Protein AF-A0A7V9MGY4-F1 (afdb_monomer)

Foldseek 3Di:
DDDDPDPPDPVVVVVVVVVVVPPPPVPPDPPDDDDPDPWDKDWADDPPDPFIWILGSLRWTHRVFKIKFKFWEPVRHGSRFNDWAADVNDDDWIKDWDDYQQKIKIWIWHWDDDPNDIDIDIDIDIGRNDPDDTDIDMDIDMDGDPDPPD

Nearest PDB structures (foldseek):
  5bsz-assembly1_A  TM=5.522E-01  e=5.680E-01  Strep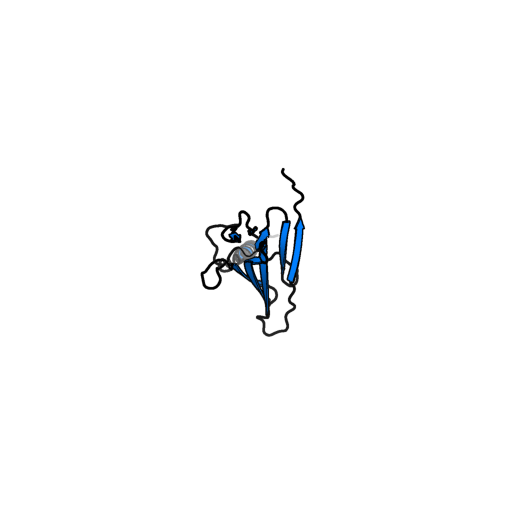toalloteichus sp. ATCC 53650
  4ydz-assembly1_A  TM=5.089E-01  e=2.449E+00  Caenorhabditis elegans
  6h04-assembly1_C  TM=1.900E-01  e=1.589E+00  Homo sapiens
  8b6w-assembly1_A  TM=2.620E-01  e=9.477E+00  Pseudomonas monteilii
  5fmw-assembly1_A  TM=1.826E-01  e=8.057E+00  Homo sapiens

Structure (mmCIF, N/CA/C/O backbone):
data_AF-A0A7V9MGY4-F1
#
_entry.id   AF-A0A7V9MGY4-F1
#
loop_
_atom_site.group_PDB
_atom_site.id
_atom_site.type_symbol
_atom_site.label_atom_id
_atom_site.label_alt_id
_atom_site.label_comp_id
_atom_site.label_asym_id
_atom_site.label_entity_id
_atom_site.label_seq_id
_atom_site.pdbx_PDB_ins_code
_atom_site.Cartn_x
_atom_site.Cartn_y
_atom_site.Cartn_z
_atom_site.occupancy
_atom_site.B_iso_or_equiv
_atom_site.auth_seq_id
_atom_site.auth_comp_id
_atom_site.auth_asym_id
_atom_site.auth_atom_id
_atom_site.pdbx_PDB_model_num
ATOM 1 N N . MET A 1 1 ? -54.157 53.823 34.910 1.00 43.47 1 MET A N 1
ATOM 2 C CA . MET A 1 1 ? -54.310 52.854 33.796 1.00 43.47 1 MET A CA 1
ATOM 3 C C . MET A 1 1 ? -53.218 53.149 32.768 1.00 43.47 1 MET A C 1
ATOM 5 O O . MET A 1 1 ? -53.488 53.552 31.650 1.00 43.47 1 MET A O 1
ATOM 9 N N . ASP A 1 2 ? -51.971 53.281 33.199 1.00 39.59 2 ASP A N 1
ATOM 10 C CA . ASP A 1 2 ? -51.020 52.222 33.587 1.00 39.59 2 ASP A CA 1
ATOM 11 C C . ASP A 1 2 ? -50.267 51.679 32.376 1.00 39.59 2 ASP A C 1
ATOM 13 O O . ASP A 1 2 ? -50.648 50.735 31.689 1.00 39.59 2 ASP A O 1
ATOM 17 N N . HIS A 1 3 ? -49.161 52.383 32.158 1.00 42.31 3 HIS A N 1
ATOM 18 C CA . HIS A 1 3 ? -47.965 52.015 31.435 1.00 42.31 3 HIS A CA 1
ATOM 19 C C . HIS A 1 3 ? -47.559 50.553 31.645 1.00 42.31 3 HIS A C 1
ATOM 21 O O . HIS A 1 3 ? -47.085 50.203 32.718 1.00 42.31 3 HIS A O 1
ATOM 27 N N . VAL A 1 4 ? -47.576 49.738 30.588 1.00 46.25 4 VAL A N 1
ATOM 28 C CA . VAL A 1 4 ? -46.695 48.560 30.510 1.00 46.25 4 VAL A CA 1
ATOM 29 C C . VAL A 1 4 ? -46.172 48.412 29.080 1.00 46.25 4 VAL A C 1
ATOM 31 O O . VAL A 1 4 ? -46.589 47.558 28.300 1.00 46.25 4 VAL A O 1
ATOM 34 N N . ARG A 1 5 ? -45.203 49.269 28.735 1.00 42.69 5 ARG A N 1
ATOM 35 C CA . ARG A 1 5 ? -44.200 48.960 27.709 1.00 42.69 5 ARG A CA 1
ATOM 36 C C . ARG A 1 5 ? -43.465 47.707 28.185 1.00 42.69 5 ARG A C 1
ATOM 38 O O . ARG A 1 5 ? -42.693 47.774 29.138 1.00 42.69 5 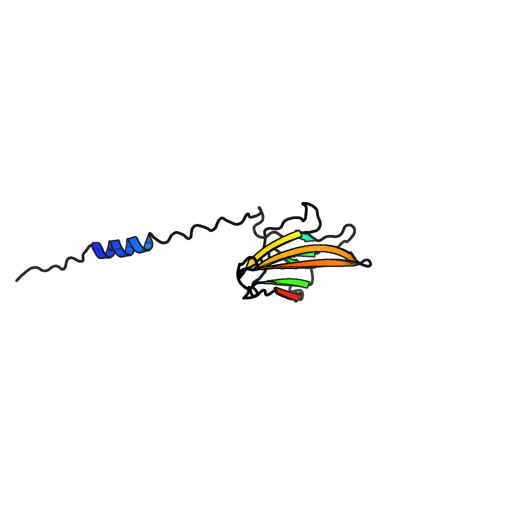ARG A O 1
ATOM 45 N N . ARG A 1 6 ? -43.733 46.558 27.559 1.00 47.12 6 ARG A N 1
ATOM 46 C CA . ARG A 1 6 ? -43.012 45.312 27.839 1.00 47.12 6 ARG A CA 1
ATOM 47 C C . ARG A 1 6 ? -41.540 45.506 27.492 1.00 47.12 6 ARG A C 1
ATOM 49 O O . ARG A 1 6 ? -41.161 45.559 26.325 1.00 47.12 6 ARG A O 1
ATOM 56 N N . ALA A 1 7 ? -40.730 45.618 28.538 1.00 45.19 7 ALA A N 1
ATOM 57 C CA . ALA A 1 7 ? -39.292 45.468 28.491 1.00 45.19 7 ALA A CA 1
ATOM 58 C C . ALA A 1 7 ? -38.974 44.061 27.966 1.00 45.19 7 ALA A C 1
ATOM 60 O O . ALA A 1 7 ? -39.000 43.082 28.710 1.00 45.19 7 ALA A O 1
ATOM 61 N N . PHE A 1 8 ? -38.701 43.951 26.667 1.00 41.84 8 PHE A N 1
ATOM 62 C CA . PHE A 1 8 ? -38.013 42.784 26.134 1.00 41.84 8 PHE A CA 1
ATOM 63 C C . PHE A 1 8 ? -36.605 42.792 26.725 1.00 41.84 8 PHE A C 1
ATOM 65 O O . PHE A 1 8 ? -35.745 43.598 26.369 1.00 41.84 8 PHE A O 1
ATOM 72 N N . SER A 1 9 ? -36.436 41.945 27.735 1.00 45.75 9 SER A N 1
ATOM 73 C CA . SER A 1 9 ? -35.231 41.819 28.534 1.00 45.75 9 SER A CA 1
ATOM 74 C C . SER A 1 9 ? -34.037 41.495 27.635 1.00 45.75 9 SER A C 1
ATOM 76 O O . SER A 1 9 ? -33.999 40.454 26.976 1.00 45.75 9 SER A O 1
ATOM 78 N N . ARG A 1 10 ? -33.035 42.384 27.637 1.00 49.06 10 ARG A N 1
ATOM 79 C CA . ARG A 1 10 ? -31.730 42.224 26.964 1.00 49.06 10 ARG A CA 1
ATOM 80 C C . ARG A 1 10 ? -31.008 40.915 27.335 1.00 49.06 10 ARG A C 1
ATOM 82 O O . ARG A 1 10 ? -30.077 40.516 26.644 1.00 49.06 10 ARG A O 1
ATOM 89 N N . ALA A 1 11 ? -31.459 40.227 28.385 1.00 47.84 11 ALA A N 1
ATOM 90 C CA . ALA A 1 11 ? -30.926 38.949 28.842 1.00 47.84 11 ALA A CA 1
ATOM 91 C C . ALA A 1 11 ? -31.124 37.793 27.840 1.00 47.84 11 ALA A C 1
ATOM 93 O O . ALA A 1 11 ? -30.267 36.917 27.756 1.00 47.84 11 ALA A O 1
ATOM 94 N N . ALA A 1 12 ? -32.198 37.794 27.039 1.00 46.28 12 ALA A N 1
ATOM 95 C CA . ALA A 1 12 ? -32.460 36.691 26.106 1.00 46.28 12 ALA A CA 1
ATOM 96 C C . ALA A 1 12 ? -31.502 36.681 24.898 1.00 46.28 12 ALA A C 1
ATOM 98 O O . ALA A 1 12 ? -31.178 35.619 24.371 1.00 46.28 12 ALA A O 1
ATOM 99 N N . LEU A 1 13 ? -30.994 37.850 24.487 1.00 43.94 13 LEU A N 1
ATOM 100 C CA . LEU A 1 13 ? -30.083 37.962 23.343 1.00 43.94 13 LEU A CA 1
ATOM 101 C C . LEU A 1 13 ? -28.634 37.592 23.710 1.00 43.94 13 LEU A C 1
ATOM 103 O O . LEU A 1 13 ? -27.907 37.041 22.886 1.00 43.94 13 LEU A O 1
ATOM 107 N N . ALA A 1 14 ? -28.233 37.821 24.964 1.00 46.09 14 ALA A N 1
ATOM 108 C CA . ALA A 1 14 ? -26.912 37.434 25.463 1.00 46.09 14 ALA A CA 1
ATOM 109 C C . ALA A 1 14 ? -26.757 35.905 25.594 1.00 46.09 14 ALA A C 1
ATOM 111 O O . ALA A 1 14 ? -25.676 35.374 25.346 1.00 46.09 14 ALA A O 1
ATOM 112 N N . ALA A 1 15 ? -27.838 35.186 25.917 1.00 44.84 15 ALA A N 1
ATOM 113 C CA . ALA A 1 15 ? -27.810 33.730 26.067 1.00 44.84 15 ALA A CA 1
ATOM 114 C C . ALA A 1 15 ? -27.644 32.983 24.728 1.00 44.84 15 ALA A C 1
ATOM 116 O O . ALA A 1 15 ? -26.960 31.963 24.677 1.00 44.84 15 ALA A O 1
ATOM 117 N N . VAL A 1 16 ? -28.200 33.508 23.627 1.00 47.50 16 VAL A N 1
ATOM 118 C CA . VAL A 1 16 ? -28.008 32.926 22.283 1.00 47.50 16 VAL A CA 1
ATOM 119 C C . VAL A 1 16 ? -26.608 33.239 21.737 1.00 47.50 16 VAL A C 1
ATOM 121 O O . VAL A 1 16 ? -25.981 32.375 21.126 1.00 47.50 16 VAL A O 1
ATOM 124 N N . GLY A 1 17 ? -26.069 34.431 22.022 1.00 40.25 17 GLY A N 1
ATOM 125 C CA . GLY A 1 17 ? -24.692 34.790 21.658 1.00 40.25 17 GLY A CA 1
ATOM 126 C C . GLY A 1 17 ? -23.630 33.965 22.397 1.00 40.25 17 GLY A C 1
ATOM 127 O O . GLY A 1 17 ? -22.634 33.565 21.798 1.00 40.25 17 GLY A O 1
ATOM 128 N N . ALA A 1 18 ? -23.864 33.642 23.672 1.00 46.78 18 ALA A N 1
ATOM 129 C CA . ALA A 1 18 ? -22.942 32.831 24.469 1.00 46.78 18 ALA A CA 1
ATOM 130 C C . ALA A 1 18 ? -22.927 31.344 24.062 1.00 46.78 18 ALA A C 1
ATOM 132 O O . ALA A 1 18 ? -21.892 30.693 24.185 1.00 46.78 18 ALA A O 1
ATOM 133 N N . LEU A 1 19 ? -24.031 30.808 23.523 1.00 41.75 19 LEU A N 1
ATOM 134 C CA . LEU A 1 1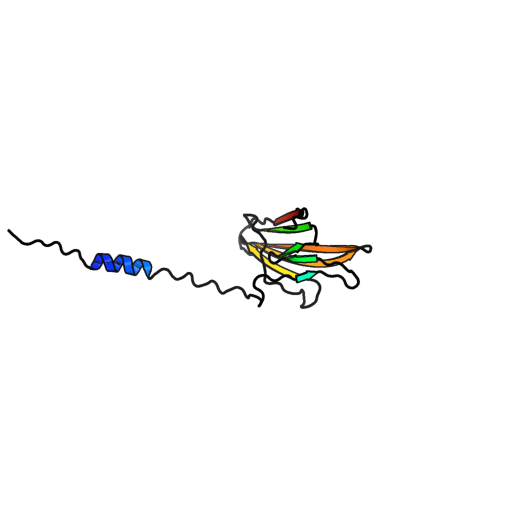9 ? -24.078 29.420 23.042 1.00 41.75 19 LEU A CA 1
ATOM 135 C C . LEU A 1 19 ? -23.323 29.217 21.713 1.00 41.75 19 LEU A C 1
ATOM 137 O O . LEU A 1 19 ? -22.842 28.119 21.445 1.00 41.75 19 LEU A O 1
ATOM 141 N N . LEU A 1 20 ? -23.172 30.271 20.902 1.00 45.72 20 LEU A N 1
ATOM 142 C CA . LEU A 1 20 ? -22.379 30.244 19.664 1.00 45.72 20 LEU A CA 1
ATOM 143 C C . LEU A 1 20 ? -20.873 30.448 19.907 1.00 45.72 20 LEU A C 1
ATOM 145 O O . LEU A 1 20 ? -20.065 30.059 19.067 1.00 45.72 20 LEU A O 1
ATOM 149 N N . ALA A 1 21 ? -20.482 31.005 21.057 1.00 47.81 21 ALA A N 1
ATOM 150 C CA . ALA A 1 21 ? -19.082 31.254 21.415 1.00 47.81 21 ALA A CA 1
ATOM 151 C C . ALA A 1 21 ? -18.368 30.041 22.050 1.00 47.81 21 ALA A C 1
ATOM 153 O O . ALA A 1 21 ? -17.165 30.089 22.291 1.00 47.81 21 ALA A O 1
ATOM 154 N N . LEU A 1 22 ? -19.098 28.953 22.316 1.00 46.66 22 LEU A N 1
ATOM 155 C CA . LEU A 1 22 ? -18.597 27.733 22.961 1.00 46.66 22 LEU A CA 1
ATOM 156 C C . LEU A 1 22 ? -18.639 26.515 22.039 1.00 46.66 22 LEU A C 1
ATOM 158 O O . LEU A 1 22 ? -18.636 25.384 22.518 1.00 46.66 22 LEU A O 1
ATOM 162 N N . SER A 1 23 ? -18.621 26.706 20.719 1.00 42.19 23 SER A N 1
ATOM 163 C CA . SER A 1 23 ? -18.015 25.656 19.905 1.00 42.19 23 SER A CA 1
ATOM 164 C C . SER A 1 23 ? -16.527 25.698 20.238 1.00 42.19 23 SER A C 1
ATOM 166 O O . SER A 1 23 ? -15.877 26.663 19.829 1.00 42.19 23 SER A O 1
ATOM 168 N N . PRO A 1 24 ? -15.940 24.716 20.957 1.00 47.94 24 PRO A N 1
ATOM 169 C CA . PRO A 1 24 ? -14.527 24.494 20.753 1.00 47.94 2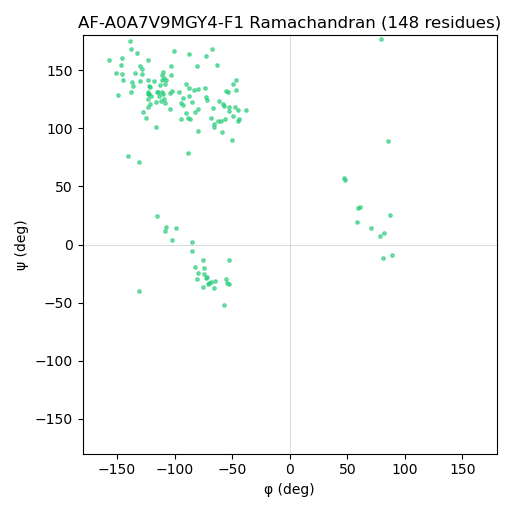4 PRO A CA 1
ATOM 170 C C . PRO A 1 24 ? -14.443 24.248 19.252 1.00 47.94 24 PRO A C 1
ATOM 172 O O . PRO A 1 24 ? -14.975 23.249 18.764 1.00 47.94 24 PRO A O 1
ATOM 175 N N . ALA A 1 25 ? -13.899 25.213 18.504 1.00 47.06 25 ALA A N 1
ATOM 176 C CA . ALA A 1 25 ? -13.376 24.954 17.178 1.00 47.06 25 ALA A CA 1
ATOM 177 C C . ALA A 1 25 ? -12.586 23.674 17.373 1.00 47.06 25 ALA A C 1
ATOM 179 O O . ALA A 1 25 ? -11.633 23.705 18.153 1.00 47.06 25 ALA A O 1
ATOM 180 N N . ALA A 1 26 ? -13.139 22.561 16.871 1.00 46.94 26 ALA A N 1
ATOM 181 C CA . ALA A 1 26 ? -12.730 21.216 17.230 1.00 46.94 26 ALA A CA 1
ATOM 182 C C . ALA A 1 26 ? -11.218 21.245 17.233 1.00 46.94 26 ALA A C 1
ATOM 184 O O . ALA A 1 26 ? -10.661 21.501 16.165 1.00 46.94 26 ALA A O 1
ATOM 185 N N . ALA A 1 27 ? -10.609 21.189 18.429 1.00 44.53 27 ALA A N 1
ATOM 186 C CA . ALA A 1 27 ? -9.186 21.440 18.587 1.00 44.53 27 ALA A CA 1
ATOM 187 C C . ALA A 1 27 ? -8.538 20.575 17.528 1.00 44.53 27 ALA A C 1
ATOM 189 O O . ALA A 1 27 ? -8.754 19.359 17.566 1.00 44.53 27 ALA A O 1
ATOM 190 N N . ALA A 1 28 ? -7.966 21.222 16.501 1.00 47.84 28 ALA A N 1
ATOM 191 C CA . ALA A 1 28 ? -7.611 20.532 15.278 1.00 47.84 28 ALA A CA 1
ATOM 192 C C . ALA A 1 28 ? -6.765 19.361 15.741 1.00 47.84 28 ALA A C 1
ATOM 194 O O . ALA A 1 28 ? -5.750 19.579 16.411 1.00 47.84 28 ALA A O 1
ATOM 195 N N . ALA A 1 29 ? -7.273 18.138 15.536 1.00 55.66 29 ALA A N 1
ATOM 196 C CA . ALA A 1 29 ? -6.546 16.946 15.935 1.00 55.66 29 ALA A CA 1
ATOM 197 C C . ALA A 1 29 ? -5.118 17.152 15.426 1.00 55.66 29 ALA A C 1
ATOM 199 O O . ALA A 1 29 ? -5.001 17.642 14.295 1.00 55.66 29 ALA A O 1
ATOM 200 N N . PRO A 1 30 ? -4.076 16.908 16.247 1.00 50.03 30 PRO A N 1
ATOM 201 C CA . PRO A 1 30 ? -2.705 17.207 15.855 1.00 50.03 30 PRO A CA 1
ATOM 202 C C . PRO A 1 30 ? -2.522 16.712 14.431 1.00 50.03 30 PRO A C 1
ATOM 204 O O . PRO A 1 30 ? -2.765 15.529 14.176 1.00 50.03 30 PRO A O 1
ATOM 207 N N . SER A 1 31 ? -2.265 17.645 13.505 1.00 61.91 31 SER A N 1
ATOM 208 C CA . SER A 1 31 ? -2.203 17.319 12.086 1.00 61.91 31 SER A CA 1
ATOM 209 C C . SER A 1 31 ? -1.224 16.167 11.974 1.00 61.91 31 SER A C 1
ATOM 211 O O . SER A 1 31 ? -0.078 16.318 12.411 1.00 61.91 31 SER A O 1
ATOM 213 N N . GLU A 1 32 ? -1.686 15.008 11.496 1.00 61.81 32 GLU A N 1
ATOM 214 C CA . GLU A 1 32 ? -0.776 13.892 11.268 1.00 61.81 32 GLU A CA 1
ATOM 215 C C . GLU A 1 32 ? 0.418 14.430 10.468 1.00 61.81 32 GLU A C 1
ATOM 217 O O . GLU A 1 32 ? 0.205 15.276 9.589 1.00 61.81 32 GLU A O 1
ATOM 222 N N . PRO A 1 33 ? 1.658 14.022 10.793 1.00 63.75 33 PRO A N 1
ATOM 223 C CA . PRO A 1 33 ? 2.828 14.483 10.063 1.00 63.75 33 PRO A CA 1
ATOM 224 C C . PRO A 1 33 ? 2.573 14.349 8.561 1.00 63.75 33 PRO A C 1
ATOM 226 O O . PRO A 1 33 ? 2.304 13.252 8.070 1.00 63.75 33 PRO A O 1
ATOM 229 N N . PHE A 1 34 ? 2.590 15.471 7.847 1.00 61.78 34 PHE A N 1
ATOM 230 C CA . PHE A 1 34 ? 2.352 15.496 6.412 1.00 61.78 34 PHE A CA 1
ATOM 231 C C . PHE A 1 34 ? 3.671 15.762 5.691 1.00 61.78 34 PHE A C 1
ATOM 233 O O . PHE A 1 34 ? 4.520 16.516 6.165 1.00 61.78 34 PHE A O 1
ATOM 240 N N . SER A 1 35 ? 3.857 15.093 4.555 1.00 64.06 35 SER A N 1
ATOM 241 C CA . SER A 1 35 ? 4.963 15.382 3.642 1.00 64.06 35 SER A CA 1
ATOM 242 C C . SER A 1 35 ? 4.703 16.706 2.915 1.00 64.06 35 SER A C 1
ATOM 244 O O . SER A 1 35 ? 3.565 17.164 2.851 1.00 64.06 35 SER A O 1
ATOM 246 N N . PHE A 1 36 ? 5.734 17.315 2.323 1.00 74.50 36 PHE A N 1
ATOM 247 C CA . PHE A 1 36 ? 5.594 18.535 1.513 1.00 74.50 36 PHE A CA 1
ATOM 248 C C . PHE A 1 36 ? 4.524 18.393 0.411 1.00 74.50 36 PHE A C 1
ATOM 250 O O . PHE A 1 36 ? 3.807 19.341 0.096 1.00 74.50 36 PHE A O 1
ATOM 257 N N . LEU A 1 37 ? 4.382 17.189 -0.150 1.00 80.75 37 LEU A N 1
ATOM 258 C CA . LEU A 1 37 ? 3.376 16.874 -1.157 1.00 80.75 37 LEU A CA 1
ATOM 259 C C . LEU A 1 37 ? 2.040 16.499 -0.499 1.00 80.75 37 LEU A C 1
ATOM 261 O O . LEU A 1 37 ? 1.952 15.531 0.253 1.00 80.75 37 LEU A O 1
ATOM 265 N N . LYS A 1 38 ? 0.977 17.237 -0.843 1.00 76.56 38 LYS A N 1
ATOM 266 C CA . LYS A 1 38 ? -0.398 16.982 -0.370 1.00 76.56 38 LYS A CA 1
ATOM 267 C C . LYS A 1 38 ? -0.993 15.683 -0.930 1.00 76.56 38 LYS A C 1
ATOM 269 O O . LYS A 1 38 ? -1.800 15.040 -0.265 1.00 76.56 38 LYS A O 1
ATOM 274 N N . THR A 1 39 ? -0.607 15.315 -2.149 1.00 85.50 39 THR A N 1
ATOM 275 C CA . THR A 1 39 ? -1.055 14.113 -2.869 1.00 85.50 39 THR A CA 1
ATOM 276 C C . THR A 1 39 ? 0.174 13.375 -3.410 1.00 85.50 39 THR A C 1
ATOM 278 O O . THR A 1 39 ? 0.447 13.461 -4.607 1.00 85.50 39 THR A O 1
ATOM 281 N N . PRO A 1 40 ? 0.982 12.743 -2.536 1.00 89.38 40 PRO A N 1
ATOM 282 C CA . PRO A 1 40 ? 2.243 12.137 -2.941 1.00 89.38 40 PRO A CA 1
ATOM 283 C C . PRO A 1 40 ? 2.005 10.853 -3.730 1.00 89.38 40 PRO A C 1
ATOM 285 O O . PRO A 1 40 ? 1.245 9.979 -3.299 1.00 89.38 40 PRO A O 1
ATOM 288 N N . THR A 1 41 ? 2.725 10.720 -4.834 1.00 92.56 41 THR A N 1
ATOM 289 C CA . THR A 1 41 ? 2.937 9.448 -5.518 1.00 92.56 41 THR A CA 1
ATOM 290 C C . THR A 1 41 ? 4.335 8.931 -5.208 1.00 92.56 41 THR A C 1
ATOM 292 O O . THR A 1 41 ? 5.240 9.709 -4.908 1.00 92.56 41 THR A O 1
ATOM 295 N N . ASP A 1 42 ? 4.501 7.616 -5.276 1.00 91.81 42 ASP A N 1
ATOM 296 C CA . ASP A 1 42 ? 5.804 6.953 -5.211 1.00 91.81 42 ASP A CA 1
ATOM 297 C C . ASP A 1 42 ? 5.895 5.924 -6.340 1.00 91.81 42 ASP A C 1
ATOM 299 O O . ASP A 1 42 ? 4.881 5.557 -6.931 1.00 91.81 42 ASP A O 1
ATOM 303 N N . GLN A 1 43 ? 7.096 5.434 -6.638 1.00 92.31 43 GLN A N 1
ATOM 304 C CA . GLN A 1 43 ? 7.301 4.450 -7.698 1.00 92.31 43 GLN A CA 1
ATOM 305 C C . GLN A 1 43 ? 7.969 3.189 -7.153 1.00 92.31 43 GLN A C 1
ATOM 307 O O . GLN A 1 43 ? 9.010 3.247 -6.497 1.00 92.31 43 GLN A O 1
ATOM 312 N N . LEU A 1 44 ? 7.376 2.041 -7.467 1.00 93.44 44 LEU A N 1
ATOM 313 C CA . LEU A 1 44 ? 7.978 0.727 -7.309 1.00 93.44 44 LEU A CA 1
ATOM 314 C C . LEU A 1 44 ? 8.617 0.347 -8.645 1.00 93.44 44 LEU A C 1
ATOM 316 O O . LEU A 1 44 ? 7.923 0.083 -9.624 1.00 93.44 44 LEU A O 1
ATOM 320 N N . ALA A 1 45 ? 9.945 0.367 -8.703 1.00 89.38 45 ALA A N 1
ATOM 321 C CA . ALA A 1 45 ? 10.702 0.007 -9.896 1.00 89.38 45 ALA A CA 1
ATOM 322 C C . ALA A 1 45 ? 11.773 -1.028 -9.557 1.00 89.38 45 ALA A C 1
ATOM 324 O O . ALA A 1 45 ? 12.359 -1.009 -8.470 1.00 89.38 45 ALA A O 1
ATOM 325 N N . VAL A 1 46 ? 12.040 -1.914 -10.512 1.00 89.94 46 VAL A N 1
ATOM 326 C CA . VAL A 1 46 ? 13.120 -2.898 -10.439 1.00 89.94 46 VAL A CA 1
ATOM 327 C C . VAL A 1 46 ? 14.260 -2.423 -11.350 1.00 89.94 46 VAL A C 1
ATOM 329 O O . VAL A 1 46 ? 14.007 -2.060 -12.497 1.00 89.94 46 VAL A O 1
ATOM 332 N N . PRO A 1 47 ? 15.520 -2.383 -10.879 1.00 88.69 47 PRO A N 1
ATOM 333 C CA . PRO A 1 47 ? 16.644 -1.995 -11.727 1.00 88.69 47 PRO A CA 1
ATOM 334 C C . PRO A 1 47 ? 16.739 -2.847 -12.999 1.00 88.69 47 PRO A C 1
ATOM 336 O O . PRO A 1 47 ? 16.713 -4.072 -12.926 1.00 88.69 47 PRO A O 1
ATOM 339 N N . GLY A 1 48 ? 16.893 -2.189 -14.151 1.00 88.50 48 GLY A N 1
ATOM 340 C CA . GLY A 1 48 ? 16.969 -2.844 -15.463 1.00 88.50 48 GLY A CA 1
ATOM 341 C C . GLY A 1 48 ? 15.617 -3.051 -16.150 1.00 88.50 48 GLY A C 1
ATOM 342 O O . GLY A 1 48 ? 15.593 -3.372 -17.334 1.00 88.50 48 GLY A O 1
ATOM 343 N N . GLU A 1 49 ? 14.510 -2.802 -15.453 1.00 88.12 49 GLU A N 1
ATOM 344 C CA . GLU A 1 49 ? 13.164 -2.939 -16.003 1.00 88.12 49 GLU A CA 1
ATOM 345 C C . GLU A 1 49 ? 12.650 -1.578 -16.500 1.00 88.12 49 GLU A C 1
ATOM 347 O O . GLU A 1 49 ? 12.747 -0.580 -15.780 1.00 88.12 49 GLU A O 1
ATOM 352 N N . PRO A 1 50 ? 12.112 -1.496 -17.732 1.00 86.25 50 PRO A N 1
ATOM 353 C CA . PRO A 1 50 ? 11.668 -0.228 -18.310 1.00 86.25 50 PRO A CA 1
ATOM 354 C C . PRO A 1 50 ? 10.352 0.281 -17.705 1.00 86.25 50 PRO A C 1
ATOM 356 O O . PRO A 1 50 ? 10.040 1.464 -17.826 1.00 86.25 50 PRO A O 1
ATOM 359 N N . ALA A 1 51 ? 9.573 -0.603 -17.079 1.00 86.56 51 ALA A N 1
ATOM 360 C CA . ALA A 1 51 ? 8.290 -0.288 -16.468 1.00 86.56 51 ALA A CA 1
ATOM 361 C C . ALA A 1 51 ? 8.373 -0.370 -14.938 1.00 86.56 51 ALA A C 1
ATOM 363 O O . ALA A 1 51 ? 9.111 -1.180 -14.378 1.00 86.56 51 ALA A O 1
ATOM 364 N N . GLY A 1 52 ? 7.576 0.456 -14.266 1.00 91.12 52 GLY A N 1
ATOM 365 C CA . GLY A 1 52 ? 7.357 0.387 -12.826 1.00 91.12 52 GLY A CA 1
ATOM 366 C C . GLY A 1 52 ? 5.889 0.613 -12.491 1.00 91.12 52 GLY A C 1
ATOM 367 O O . GLY A 1 52 ? 5.081 0.930 -13.365 1.00 91.12 52 GLY A O 1
ATOM 368 N N . THR A 1 53 ? 5.571 0.475 -11.213 1.00 95.00 53 THR A N 1
ATOM 369 C CA . THR A 1 53 ? 4.219 0.633 -10.681 1.00 95.00 53 THR A CA 1
ATOM 370 C C . THR A 1 53 ? 4.149 1.886 -9.823 1.00 95.00 53 THR A C 1
ATOM 372 O O . THR A 1 53 ? 4.987 2.104 -8.947 1.00 95.00 53 THR A O 1
ATOM 375 N N . GLU A 1 54 ? 3.145 2.721 -10.061 1.00 95.44 54 GLU A N 1
ATOM 376 C CA . GLU A 1 54 ? 2.877 3.898 -9.242 1.00 95.44 54 GLU A CA 1
ATOM 377 C C . GLU A 1 54 ? 2.132 3.495 -7.965 1.00 95.44 54 GLU A C 1
ATOM 379 O O . GLU A 1 54 ? 1.138 2.769 -8.009 1.00 95.44 54 GLU A O 1
ATOM 384 N N . ILE A 1 55 ? 2.581 4.020 -6.826 1.00 94.94 55 ILE A N 1
ATOM 385 C CA . ILE A 1 55 ? 1.778 4.115 -5.612 1.00 94.94 55 ILE A CA 1
ATOM 386 C C . ILE A 1 55 ? 0.981 5.418 -5.691 1.00 94.94 55 ILE A C 1
ATOM 388 O O . ILE A 1 55 ? 1.555 6.500 -5.548 1.00 94.94 55 ILE A O 1
ATOM 392 N N . THR A 1 56 ? -0.332 5.328 -5.902 1.00 93.88 56 THR A N 1
ATOM 393 C CA . THR A 1 56 ? -1.204 6.508 -6.059 1.00 93.88 56 THR A CA 1
ATOM 394 C C . THR A 1 56 ? -1.318 7.305 -4.749 1.00 93.88 56 THR A C 1
ATOM 396 O O . THR A 1 56 ? -0.971 6.786 -3.679 1.00 93.88 56 THR A O 1
ATOM 399 N N . PRO A 1 57 ? -1.870 8.535 -4.740 1.00 90.88 57 PRO A N 1
ATOM 400 C CA . PRO A 1 57 ? -2.102 9.289 -3.502 1.00 90.88 57 PRO A CA 1
ATOM 401 C C . PRO A 1 57 ? -2.927 8.528 -2.451 1.00 90.88 57 PRO A C 1
ATOM 403 O O . PRO A 1 57 ? -2.689 8.650 -1.248 1.00 90.88 57 PRO A O 1
ATOM 406 N N . GLU A 1 58 ? -3.862 7.684 -2.884 1.00 90.62 58 GLU A N 1
ATOM 407 C CA . GLU A 1 58 ? -4.686 6.837 -2.020 1.00 90.62 58 GLU A CA 1
ATOM 408 C C . GLU A 1 58 ? -3.926 5.626 -1.451 1.00 90.62 58 GLU A C 1
ATOM 410 O O . GLU A 1 58 ? -4.408 4.989 -0.505 1.00 90.62 58 GLU A O 1
ATOM 415 N N . GLY A 1 59 ? -2.744 5.318 -1.994 1.00 92.50 59 GLY A N 1
ATOM 416 C CA . GLY A 1 59 ? -1.937 4.142 -1.667 1.00 92.50 59 GLY A CA 1
ATOM 417 C C . GLY A 1 59 ? -2.293 2.898 -2.487 1.00 92.50 59 GLY A C 1
ATOM 418 O O . GLY A 1 59 ? -2.111 1.787 -1.993 1.00 92.50 59 GLY A O 1
ATOM 419 N N . TYR A 1 60 ? -2.860 3.067 -3.684 1.00 94.75 60 TYR A N 1
ATOM 420 C CA . TYR A 1 60 ? -3.151 1.974 -4.620 1.00 94.75 60 TYR A CA 1
ATOM 421 C C . TYR A 1 60 ? -1.954 1.686 -5.516 1.00 94.75 60 TYR A C 1
ATOM 423 O O . TYR A 1 60 ? -1.050 2.508 -5.592 1.00 94.75 60 TYR A O 1
ATOM 431 N N . LEU A 1 61 ? -1.945 0.528 -6.177 1.00 95.62 61 LEU A N 1
ATOM 432 C CA . LEU A 1 61 ? -0.905 0.184 -7.148 1.00 95.62 61 LEU A CA 1
ATOM 433 C C . LEU A 1 61 ? -1.444 0.339 -8.564 1.00 95.62 61 LEU A C 1
ATOM 435 O O . LEU A 1 61 ? -2.367 -0.383 -8.937 1.00 95.62 61 LEU A O 1
ATOM 439 N N . TYR A 1 62 ? -0.874 1.255 -9.340 1.00 95.00 62 TYR A N 1
ATOM 440 C CA . TYR A 1 62 ? -1.266 1.529 -10.717 1.00 95.00 62 TYR A CA 1
ATOM 441 C C . TYR A 1 62 ? -0.139 1.198 -11.698 1.00 95.00 62 TYR A C 1
ATOM 443 O O . TYR A 1 62 ? 0.959 1.740 -11.615 1.00 95.00 62 TYR A O 1
ATOM 451 N N . THR A 1 63 ? -0.426 0.323 -12.662 1.00 92.06 63 THR A N 1
ATOM 452 C CA . THR A 1 63 ? 0.552 -0.185 -13.644 1.00 92.06 63 THR A CA 1
ATOM 453 C C . THR A 1 63 ? 0.492 0.538 -14.996 1.00 92.06 63 THR A C 1
ATOM 455 O O . THR A 1 63 ? 0.942 0.014 -16.016 1.00 92.06 63 THR A O 1
ATOM 458 N N . GLY A 1 64 ? -0.175 1.694 -15.066 1.00 89.88 64 GLY A N 1
ATOM 459 C CA . GLY A 1 64 ? -0.475 2.373 -16.335 1.00 89.88 64 GLY A CA 1
ATOM 460 C C . GLY A 1 64 ? -1.691 1.815 -17.089 1.00 89.88 64 GLY A C 1
ATOM 461 O O . GLY A 1 64 ? -2.170 2.451 -18.021 1.00 89.88 64 GLY A O 1
ATOM 462 N N . HIS A 1 65 ? -2.214 0.652 -16.686 1.00 87.44 65 HIS A N 1
ATOM 463 C CA . HIS A 1 65 ? -3.363 -0.000 -17.339 1.00 87.44 65 HIS A CA 1
ATOM 464 C C . HIS A 1 65 ? -4.431 -0.435 -16.338 1.00 87.44 65 HIS A C 1
ATOM 466 O O . HIS A 1 65 ? -5.634 -0.365 -16.589 1.00 87.44 65 HIS A O 1
ATOM 472 N N . THR A 1 66 ? -3.982 -0.951 -15.200 1.00 91.00 66 THR A N 1
ATOM 473 C CA . THR A 1 66 ? -4.837 -1.542 -14.182 1.00 91.00 66 THR A CA 1
ATOM 474 C C . THR A 1 66 ? -4.415 -1.018 -12.824 1.00 91.00 66 THR A C 1
ATOM 476 O O . THR A 1 66 ? -3.242 -0.732 -12.593 1.00 91.00 66 THR A O 1
ATOM 479 N N . GLU A 1 67 ? -5.385 -0.884 -11.931 1.00 94.56 67 GLU A N 1
ATOM 480 C CA . GLU A 1 67 ? -5.160 -0.411 -10.579 1.00 94.56 67 GLU A CA 1
ATOM 481 C C . GLU A 1 67 ? -5.653 -1.436 -9.556 1.00 94.56 67 GLU A C 1
ATOM 483 O O . GLU A 1 67 ? -6.816 -1.852 -9.576 1.00 94.56 67 GLU A O 1
ATOM 488 N N . LEU A 1 68 ? -4.769 -1.832 -8.645 1.00 95.44 68 LEU A N 1
ATOM 489 C CA . LEU A 1 68 ? -5.098 -2.644 -7.483 1.00 95.44 68 LEU A CA 1
ATOM 490 C C . LEU A 1 68 ? -5.453 -1.721 -6.312 1.00 95.44 68 LEU A C 1
ATOM 492 O O . LEU A 1 68 ? -4.604 -1.003 -5.781 1.00 95.44 68 LEU A O 1
ATOM 496 N N . ILE A 1 69 ? -6.719 -1.761 -5.903 1.00 95.25 69 ILE A N 1
ATOM 497 C CA . ILE A 1 69 ? -7.283 -0.891 -4.870 1.00 95.25 69 ILE A CA 1
ATOM 498 C C . ILE A 1 69 ? -7.441 -1.620 -3.535 1.00 95.25 69 ILE A C 1
ATOM 500 O O . ILE A 1 69 ? -7.820 -2.792 -3.489 1.00 95.25 69 ILE A O 1
ATOM 504 N N . PHE A 1 70 ? -7.252 -0.888 -2.433 1.00 95.44 70 PHE A N 1
ATOM 505 C CA . PHE A 1 70 ? -7.380 -1.413 -1.069 1.00 95.44 70 PHE A CA 1
ATOM 506 C C . PHE A 1 70 ? -8.440 -0.667 -0.255 1.00 95.44 70 PHE A C 1
ATOM 508 O O . PHE A 1 70 ? -8.504 0.570 -0.226 1.00 95.44 70 PHE A O 1
ATOM 515 N N . LYS A 1 71 ? -9.271 -1.427 0.460 1.00 95.94 71 LYS A N 1
ATOM 516 C CA . LYS A 1 71 ? -10.284 -0.904 1.383 1.00 95.94 71 LYS A CA 1
ATOM 517 C C . LYS A 1 71 ? -10.190 -1.606 2.731 1.00 95.94 71 LYS A C 1
ATOM 519 O O . LYS A 1 71 ? -9.997 -2.817 2.788 1.00 95.94 71 LYS A O 1
ATOM 524 N N . LEU A 1 72 ? -10.373 -0.858 3.818 1.00 96.06 72 LEU A N 1
ATOM 525 C CA . LEU A 1 72 ? -10.221 -1.374 5.178 1.00 96.06 72 LEU A CA 1
ATOM 526 C C . LEU A 1 72 ? -11.303 -0.912 6.154 1.00 96.06 72 LEU A C 1
ATOM 528 O O . LEU A 1 72 ? -12.076 0.020 5.907 1.00 96.06 72 LEU A O 1
ATOM 532 N N . GLY A 1 73 ? -11.309 -1.559 7.316 1.00 94.69 73 GLY A N 1
ATOM 533 C CA . GLY A 1 73 ? -12.113 -1.166 8.462 1.00 94.69 73 GLY A CA 1
ATOM 534 C C . GLY A 1 73 ? -13.576 -1.604 8.361 1.00 94.69 73 GLY A C 1
ATOM 535 O O . GLY A 1 73 ? -14.014 -2.154 7.347 1.00 94.69 73 GLY A O 1
ATOM 536 N N . PRO A 1 74 ? -14.384 -1.336 9.403 1.00 92.06 74 PRO A N 1
ATOM 537 C CA . PRO A 1 74 ? -15.747 -1.866 9.514 1.00 92.06 74 PRO A CA 1
ATOM 538 C C . PRO A 1 74 ? -16.656 -1.536 8.318 1.00 92.06 74 PRO A C 1
ATOM 540 O O . PRO A 1 74 ? -17.550 -2.316 7.984 1.00 92.06 74 PRO A O 1
ATOM 543 N N . ARG A 1 75 ? -16.401 -0.394 7.663 1.00 94.00 75 ARG A N 1
ATOM 544 C CA . ARG A 1 75 ? -17.157 0.134 6.517 1.00 94.00 75 ARG A CA 1
ATOM 545 C C . ARG A 1 75 ? -16.404 0.055 5.178 1.00 94.00 75 ARG A C 1
ATOM 547 O O . ARG A 1 75 ? -16.853 0.693 4.234 1.00 94.00 75 ARG A O 1
ATOM 554 N N . LEU A 1 76 ? -15.277 -0.667 5.097 1.00 95.50 76 LEU A N 1
ATOM 555 C CA . LEU A 1 76 ? -14.452 -0.806 3.883 1.00 95.50 76 LEU A CA 1
ATOM 556 C C . LEU A 1 76 ? -14.176 0.542 3.186 1.00 95.50 76 LEU A C 1
ATOM 558 O O . LEU A 1 76 ? -14.515 0.753 2.022 1.00 95.50 76 LEU A O 1
ATOM 562 N N . ARG A 1 77 ? -13.583 1.487 3.920 1.00 94.50 77 ARG A N 1
ATOM 563 C CA . ARG A 1 77 ? -13.178 2.790 3.370 1.00 94.50 77 ARG A CA 1
ATOM 564 C C . ARG A 1 77 ? -11.838 2.674 2.629 1.00 94.50 77 ARG A C 1
ATOM 566 O O . ARG A 1 77 ? -11.058 1.793 2.991 1.00 94.50 77 ARG A O 1
ATOM 573 N N . PRO A 1 78 ? -11.559 3.546 1.639 1.00 92.94 78 PRO A N 1
ATOM 574 C CA . PRO A 1 78 ? -10.238 3.651 1.016 1.00 92.94 78 PRO A CA 1
ATOM 575 C C . PRO A 1 78 ? -9.113 3.702 2.047 1.00 92.94 78 PRO A C 1
ATOM 577 O O . PRO A 1 78 ? -9.283 4.338 3.092 1.00 92.94 78 PRO A O 1
ATOM 580 N N . PHE A 1 79 ? -7.987 3.051 1.748 1.00 89.88 79 PHE A N 1
ATOM 581 C CA . PHE A 1 79 ? -6.809 3.066 2.613 1.00 89.88 79 PHE A CA 1
ATOM 582 C C . PHE A 1 79 ? -6.320 4.499 2.881 1.00 89.88 79 PHE A C 1
ATOM 584 O O . PHE A 1 79 ? -6.277 4.887 4.047 1.00 89.88 79 PHE A O 1
ATOM 591 N N . ALA A 1 80 ? -6.104 5.294 1.824 1.00 87.81 80 ALA A N 1
ATOM 592 C CA . ALA A 1 80 ? -5.893 6.746 1.847 1.00 87.81 80 ALA A CA 1
ATOM 593 C C . ALA A 1 80 ? -4.862 7.208 2.890 1.00 87.81 80 ALA A C 1
ATOM 595 O O . ALA A 1 80 ? -5.179 8.029 3.751 1.00 87.81 80 ALA A O 1
ATOM 596 N N . GLN A 1 81 ? -3.650 6.649 2.816 1.00 87.56 81 GLN A N 1
ATOM 597 C CA . GLN A 1 81 ? -2.539 6.999 3.700 1.00 87.56 81 GLN A CA 1
ATOM 598 C C . GLN A 1 81 ? -1.390 7.630 2.894 1.00 87.56 81 GLN A C 1
ATOM 600 O O . GLN A 1 81 ? -0.632 6.900 2.249 1.00 87.56 81 GLN A O 1
ATOM 605 N N . PRO A 1 82 ? -1.250 8.969 2.919 1.00 85.75 82 PRO A N 1
ATOM 606 C CA . PRO A 1 82 ? -0.212 9.674 2.168 1.00 85.75 82 PRO A CA 1
ATOM 607 C C . PRO A 1 82 ? 1.154 9.627 2.862 1.00 85.75 82 PRO A C 1
ATOM 609 O O . PRO A 1 82 ? 2.182 9.748 2.203 1.00 85.75 82 PRO A O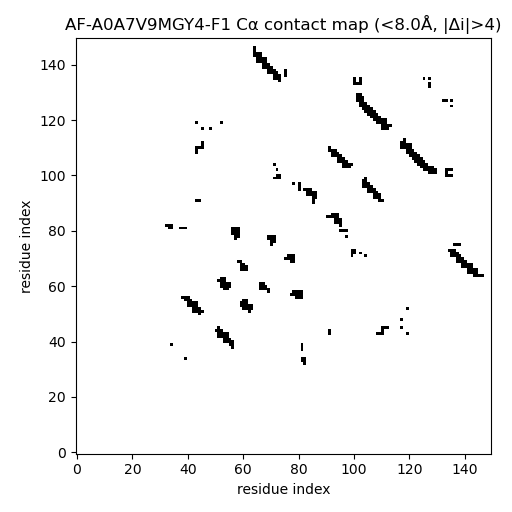 1
ATOM 612 N N . LEU A 1 83 ? 1.186 9.451 4.189 1.00 86.00 83 LEU A N 1
ATOM 613 C CA . LEU A 1 83 ? 2.438 9.301 4.922 1.00 86.00 83 LEU A CA 1
ATOM 614 C C . LEU A 1 83 ? 2.955 7.870 4.777 1.00 86.00 83 LEU A C 1
ATOM 616 O O . LEU A 1 83 ? 2.328 6.916 5.251 1.00 86.00 83 LEU A O 1
ATOM 620 N N . ARG A 1 84 ? 4.123 7.745 4.152 1.00 88.31 84 ARG A N 1
ATOM 621 C CA . ARG A 1 84 ? 4.790 6.475 3.878 1.00 88.31 84 ARG A CA 1
ATOM 622 C C . ARG A 1 84 ? 6.226 6.529 4.367 1.00 88.31 84 ARG A C 1
ATOM 624 O O . ARG A 1 84 ? 6.841 7.590 4.432 1.00 88.31 84 ARG A O 1
ATOM 631 N N . THR A 1 85 ? 6.744 5.373 4.742 1.00 89.38 85 THR A N 1
ATOM 632 C CA . THR A 1 85 ? 8.103 5.208 5.259 1.00 89.38 85 THR A CA 1
ATOM 633 C C . THR A 1 85 ? 8.794 4.079 4.521 1.00 89.38 85 THR A C 1
ATOM 635 O O . THR A 1 85 ? 8.129 3.148 4.084 1.00 89.38 85 THR A O 1
ATOM 638 N N . LEU A 1 86 ? 10.119 4.107 4.439 1.00 88.38 86 LEU A N 1
ATOM 639 C CA . LEU A 1 86 ? 10.885 2.983 3.903 1.00 88.38 86 LEU A CA 1
ATOM 640 C C . LEU A 1 86 ? 11.197 1.977 5.013 1.00 88.38 86 LEU A C 1
ATOM 642 O O . LEU A 1 86 ? 11.636 2.371 6.100 1.00 88.38 86 LEU A O 1
ATOM 646 N N . ALA A 1 87 ? 11.009 0.685 4.745 1.00 81.75 87 ALA A N 1
ATOM 647 C CA . ALA A 1 87 ? 11.362 -0.357 5.703 1.00 81.75 87 ALA A CA 1
ATOM 648 C C . ALA A 1 87 ? 12.872 -0.314 5.989 1.00 81.75 87 ALA A C 1
ATOM 650 O O . ALA A 1 87 ? 13.704 -0.350 5.082 1.00 81.75 87 ALA A O 1
ATOM 651 N N . GLY A 1 88 ? 13.242 -0.165 7.265 1.00 78.06 88 GLY A N 1
ATOM 652 C CA . GLY A 1 88 ? 14.645 -0.010 7.668 1.00 78.06 88 GLY A CA 1
ATOM 653 C C . GLY A 1 88 ? 15.364 1.188 7.027 1.00 78.06 88 GLY A C 1
ATOM 654 O O . GLY A 1 88 ? 16.592 1.191 6.970 1.00 78.06 88 GLY A O 1
ATOM 655 N N . GLY A 1 89 ? 14.622 2.177 6.510 1.00 76.44 89 GLY A N 1
ATOM 656 C CA . GLY A 1 89 ? 15.176 3.337 5.809 1.00 76.44 89 GLY A CA 1
ATOM 657 C C . GLY A 1 89 ? 15.766 3.032 4.427 1.00 76.44 89 GLY A C 1
ATOM 658 O O . GLY A 1 89 ? 16.502 3.864 3.900 1.00 76.44 89 GLY A O 1
ATOM 659 N N . ARG A 1 90 ? 15.491 1.857 3.841 1.00 71.50 90 ARG A N 1
ATOM 660 C CA . ARG A 1 90 ? 16.053 1.430 2.550 1.00 71.50 90 ARG A CA 1
ATOM 661 C C . ARG A 1 90 ? 14.951 1.092 1.545 1.00 71.50 90 ARG A C 1
ATOM 663 O O . ARG A 1 90 ? 13.947 0.479 1.893 1.00 71.50 90 ARG A O 1
ATOM 670 N N . TYR A 1 91 ? 15.169 1.461 0.285 1.00 72.62 91 TYR A N 1
ATOM 671 C CA . TYR A 1 91 ? 14.367 0.971 -0.841 1.00 72.62 91 TYR A CA 1
ATOM 672 C C . TYR A 1 91 ? 14.521 -0.556 -1.004 1.00 72.62 91 TYR A C 1
ATOM 674 O O . TYR A 1 91 ? 15.566 -1.089 -0.615 1.00 72.62 91 TYR A O 1
ATOM 682 N N . PRO A 1 92 ? 13.533 -1.271 -1.587 1.00 75.38 92 PRO A N 1
ATOM 683 C CA . PRO A 1 92 ? 12.324 -0.774 -2.264 1.00 75.38 92 PRO A CA 1
ATOM 684 C C . PRO A 1 92 ? 11.016 -0.986 -1.477 1.00 75.38 92 PRO A C 1
ATOM 686 O O . PRO A 1 92 ? 9.939 -0.918 -2.062 1.00 75.38 92 PRO A O 1
ATOM 689 N N . VAL A 1 93 ? 11.085 -1.289 -0.176 1.00 89.69 93 VAL A N 1
ATOM 690 C CA . VAL A 1 93 ? 9.884 -1.613 0.609 1.00 89.69 93 VAL A CA 1
ATOM 691 C C . VAL A 1 93 ? 9.271 -0.344 1.190 1.00 89.69 93 VAL A C 1
ATOM 693 O O . VAL A 1 93 ? 9.817 0.257 2.118 1.00 89.69 93 VAL A O 1
ATOM 696 N N . VAL A 1 94 ? 8.117 0.043 0.651 1.00 93.44 94 VAL A N 1
ATOM 697 C CA . VAL A 1 94 ? 7.320 1.183 1.106 1.00 93.44 94 VAL A CA 1
ATOM 698 C C . VAL A 1 94 ? 6.266 0.697 2.093 1.00 93.44 94 VAL A C 1
ATOM 700 O O . VAL A 1 94 ? 5.420 -0.133 1.770 1.00 93.44 94 VAL A O 1
ATOM 703 N N . SER A 1 95 ? 6.299 1.240 3.302 1.00 92.75 95 SER A N 1
ATOM 704 C CA . SER A 1 95 ? 5.407 0.884 4.398 1.00 92.75 95 SER A CA 1
ATOM 705 C C . SER A 1 95 ? 4.448 2.023 4.718 1.00 92.75 95 SER A C 1
ATOM 707 O O . SER A 1 95 ? 4.812 3.200 4.736 1.00 92.75 95 SER A O 1
ATOM 709 N N . SER A 1 96 ? 3.210 1.662 5.031 1.00 92.25 96 SER A N 1
ATOM 710 C CA . SER A 1 96 ? 2.173 2.589 5.474 1.00 92.25 96 SER A CA 1
ATOM 711 C C . SER A 1 96 ? 1.249 1.903 6.470 1.00 92.25 96 SER A C 1
ATOM 713 O O . SER A 1 96 ? 1.108 0.679 6.481 1.00 92.25 96 SER A O 1
ATOM 715 N N . GLN A 1 97 ? 0.619 2.685 7.342 1.00 93.94 97 GLN A N 1
ATOM 716 C CA . GLN A 1 97 ? -0.262 2.138 8.364 1.00 93.94 97 GLN A CA 1
ATOM 717 C C . GLN A 1 97 ? -1.435 3.059 8.656 1.00 93.94 97 GLN A C 1
ATOM 719 O O . GLN A 1 97 ? -1.298 4.278 8.642 1.00 93.94 97 GLN A O 1
ATOM 724 N N . ARG A 1 98 ? -2.579 2.464 8.990 1.00 92.81 98 ARG A N 1
ATOM 725 C CA . ARG A 1 98 ? -3.779 3.191 9.403 1.00 92.81 98 ARG A CA 1
ATOM 726 C C . ARG A 1 98 ? -4.545 2.416 10.462 1.00 92.81 98 ARG A C 1
ATOM 728 O O . ARG A 1 98 ? -4.673 1.199 10.382 1.00 92.81 98 ARG A O 1
ATOM 735 N N . THR A 1 99 ? -5.102 3.113 11.449 1.00 94.62 99 THR A N 1
ATOM 736 C CA . THR A 1 99 ? -5.956 2.490 12.474 1.00 94.62 99 THR A CA 1
ATOM 737 C C . THR A 1 99 ? -7.431 2.759 12.180 1.00 94.62 99 THR A C 1
ATOM 739 O O . THR A 1 99 ? -7.821 3.891 11.908 1.00 94.62 99 THR A O 1
ATOM 742 N N . SER A 1 100 ? -8.273 1.724 12.233 1.00 94.75 100 SER A N 1
ATOM 743 C CA . SER A 1 100 ? -9.725 1.836 12.052 1.00 94.75 100 SER A CA 1
ATOM 744 C C . SER A 1 100 ? -10.467 0.768 12.855 1.00 94.75 100 SER A C 1
ATOM 746 O O . SER A 1 100 ? -10.159 -0.418 12.763 1.00 94.75 100 SER A O 1
ATOM 748 N N . GLY A 1 101 ? -11.460 1.175 13.653 1.00 93.56 101 GLY A N 1
ATOM 749 C CA . GLY A 1 101 ? -12.293 0.240 14.422 1.00 93.56 101 GLY A CA 1
ATOM 750 C C . GLY A 1 101 ? -11.521 -0.611 15.442 1.00 93.56 101 GLY A C 1
ATOM 751 O O . GLY A 1 101 ? -11.878 -1.764 15.654 1.00 93.56 101 GLY A O 1
ATOM 752 N N . GLY A 1 102 ? -10.448 -0.073 16.034 1.00 95.19 102 GLY A N 1
ATOM 753 C CA . GLY A 1 102 ? -9.604 -0.798 16.996 1.00 95.19 102 GLY A CA 1
ATOM 754 C C . GLY A 1 102 ? -8.608 -1.781 16.371 1.00 95.19 102 GLY A C 1
ATOM 755 O O . GLY A 1 102 ? -7.954 -2.521 17.101 1.00 95.19 102 GLY A O 1
ATOM 756 N N . VAL A 1 103 ? -8.477 -1.789 15.042 1.00 97.62 103 VAL A N 1
ATOM 757 C CA . VAL A 1 103 ? -7.490 -2.585 14.303 1.00 97.62 103 VAL A CA 1
ATOM 758 C C . VAL A 1 103 ? -6.517 -1.642 13.598 1.00 97.62 103 VAL A C 1
ATOM 760 O O . VAL A 1 103 ? -6.946 -0.702 12.927 1.00 97.62 103 VAL A O 1
ATOM 763 N N . ARG A 1 104 ? -5.215 -1.889 13.741 1.00 97.38 104 ARG A N 1
ATOM 764 C CA . ARG A 1 104 ? -4.159 -1.286 12.924 1.00 97.38 104 ARG A CA 1
ATOM 765 C C . ARG A 1 104 ? -3.947 -2.143 11.684 1.00 97.38 104 ARG A C 1
ATOM 767 O O . ARG A 1 104 ? -3.745 -3.346 11.803 1.00 97.38 104 ARG A O 1
ATOM 774 N N . TYR A 1 105 ? -3.995 -1.509 10.525 1.00 97.31 105 TYR A N 1
ATOM 775 C CA . TYR A 1 105 ? -3.763 -2.102 9.218 1.00 97.31 105 TYR A CA 1
ATOM 776 C C . TYR A 1 105 ? -2.423 -1.579 8.710 1.00 97.31 105 TYR A C 1
ATOM 778 O O . TYR A 1 105 ? -2.257 -0.364 8.616 1.00 97.31 105 TYR A O 1
ATOM 786 N N . GLY A 1 106 ? -1.487 -2.476 8.429 1.00 95.69 106 GLY A N 1
ATOM 787 C CA . GLY A 1 106 ? -0.205 -2.184 7.800 1.00 95.69 106 GLY A CA 1
ATOM 788 C C . GLY A 1 106 ? -0.179 -2.713 6.372 1.00 95.69 106 GLY A C 1
ATOM 789 O O . GLY A 1 106 ? -0.662 -3.818 6.119 1.00 95.69 106 GLY A O 1
ATOM 790 N N . LEU A 1 107 ? 0.374 -1.920 5.459 1.00 95.31 107 LEU A N 1
ATOM 791 C CA . LEU A 1 107 ? 0.701 -2.321 4.096 1.00 95.31 107 LEU A CA 1
ATOM 792 C C . LEU A 1 107 ? 2.203 -2.143 3.886 1.00 95.31 107 LEU A C 1
ATOM 794 O O . LEU A 1 107 ? 2.724 -1.056 4.134 1.00 95.31 107 LEU A O 1
ATOM 798 N N . GLU A 1 108 ? 2.867 -3.195 3.415 1.00 95.06 108 GLU A N 1
ATOM 799 C CA . GLU A 1 108 ? 4.213 -3.121 2.843 1.00 95.06 108 GLU A CA 1
ATOM 800 C C . GLU A 1 108 ? 4.123 -3.452 1.355 1.00 95.06 108 GLU A C 1
ATOM 802 O O . GLU A 1 108 ? 3.537 -4.468 0.973 1.00 95.06 108 GLU A O 1
ATOM 807 N N . LEU A 1 109 ? 4.681 -2.572 0.531 1.00 95.62 109 LEU A N 1
ATOM 808 C CA . LEU A 1 109 ? 4.603 -2.608 -0.922 1.00 95.62 109 LEU A CA 1
ATOM 809 C C . LEU A 1 109 ? 6.023 -2.645 -1.484 1.00 95.62 109 LEU A C 1
ATOM 811 O O . LEU A 1 109 ? 6.862 -1.846 -1.069 1.00 95.62 109 LEU A O 1
ATOM 815 N N . PHE A 1 110 ? 6.301 -3.562 -2.405 1.00 94.56 110 PHE A N 1
ATOM 816 C CA . PHE A 1 110 ? 7.581 -3.621 -3.114 1.00 94.56 110 PHE A CA 1
ATOM 817 C C . PHE A 1 110 ? 7.432 -4.352 -4.447 1.00 94.56 110 PHE A C 1
ATOM 819 O O . PHE A 1 110 ? 6.520 -5.158 -4.605 1.00 94.56 110 PHE A O 1
ATOM 826 N N . ALA A 1 111 ? 8.356 -4.110 -5.373 1.00 93.94 111 ALA A N 1
ATOM 827 C CA . ALA A 1 111 ? 8.464 -4.856 -6.622 1.00 93.94 111 ALA A CA 1
ATOM 828 C C . ALA A 1 111 ? 9.734 -5.716 -6.625 1.00 93.94 111 ALA A C 1
ATOM 830 O O . ALA A 1 111 ? 10.760 -5.332 -6.055 1.00 93.94 111 ALA A O 1
ATOM 831 N N . SER A 1 112 ? 9.674 -6.889 -7.252 1.00 92.38 112 SER A N 1
ATOM 832 C CA . SER A 1 112 ? 10.822 -7.789 -7.387 1.00 92.38 112 SER A CA 1
ATOM 833 C C . SER A 1 112 ? 10.719 -8.634 -8.661 1.00 92.38 112 SER A C 1
ATOM 835 O O . SER A 1 112 ? 9.603 -8.979 -9.059 1.00 92.38 112 SER A O 1
ATOM 837 N N . PRO A 1 113 ? 11.845 -8.992 -9.306 1.00 92.12 113 PRO A N 1
ATOM 838 C CA . PRO A 1 113 ? 11.821 -9.897 -10.444 1.00 92.12 113 PRO A CA 1
ATOM 839 C C . PRO A 1 113 ? 11.543 -11.337 -9.989 1.00 92.12 113 PRO A C 1
ATOM 841 O O . PRO A 1 113 ? 12.246 -11.891 -9.145 1.00 92.12 113 PRO A O 1
ATOM 844 N N . VAL A 1 114 ? 10.543 -11.972 -10.594 1.00 93.00 114 VAL A N 1
ATOM 845 C CA . VAL A 1 114 ? 10.185 -13.380 -10.393 1.00 93.00 114 VAL A CA 1
ATOM 846 C C . VAL A 1 114 ? 10.121 -14.047 -11.758 1.00 93.00 114 VAL A C 1
ATOM 848 O O . VAL A 1 114 ? 9.290 -13.696 -12.588 1.00 93.00 114 VAL A O 1
ATOM 851 N N . GLY A 1 115 ? 11.026 -14.993 -12.020 1.00 92.31 115 GLY A N 1
ATOM 852 C CA . GLY A 1 115 ? 11.043 -15.715 -13.297 1.00 92.31 115 GLY A CA 1
ATOM 853 C C . GLY A 1 115 ? 11.213 -14.814 -14.530 1.00 92.31 115 GLY A 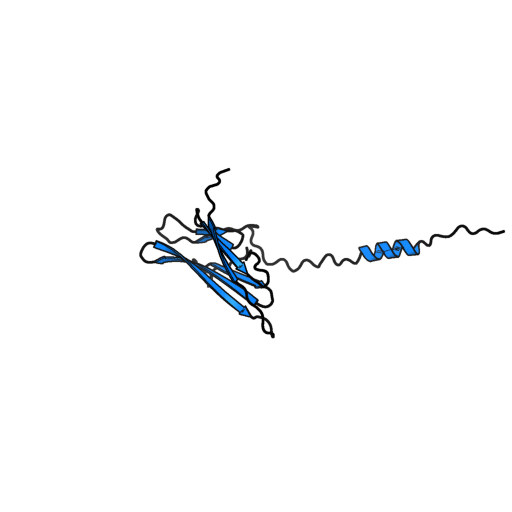C 1
ATOM 854 O O . GLY A 1 115 ? 10.674 -15.129 -15.584 1.00 92.31 115 GLY A O 1
ATOM 855 N N . GLY A 1 116 ? 11.926 -13.689 -14.398 1.00 89.06 116 GLY A N 1
ATOM 856 C CA . GLY A 1 116 ? 12.127 -12.722 -15.486 1.00 89.06 116 GLY A CA 1
ATOM 857 C C . GLY A 1 116 ? 10.970 -11.739 -15.698 1.00 89.06 116 GLY A C 1
ATOM 858 O O . GLY A 1 116 ? 10.967 -11.028 -16.695 1.00 89.06 116 GLY A O 1
ATOM 859 N N . GLN A 1 117 ? 9.993 -11.693 -14.789 1.00 90.06 117 GLN A N 1
ATOM 860 C CA . GLN A 1 117 ? 8.920 -10.699 -14.799 1.00 90.06 117 GLN A CA 1
ATOM 861 C C . GLN A 1 117 ? 8.970 -9.846 -13.536 1.00 90.06 117 GLN A C 1
ATOM 863 O O . GLN A 1 117 ? 9.191 -10.366 -12.443 1.00 90.06 117 GLN A O 1
ATOM 868 N N . THR A 1 118 ? 8.715 -8.546 -13.667 1.00 91.38 118 THR A N 1
ATOM 869 C CA . THR A 1 118 ? 8.502 -7.677 -12.506 1.00 91.38 118 THR A CA 1
ATOM 870 C C . THR A 1 118 ? 7.157 -7.991 -11.863 1.00 91.38 118 THR A C 1
ATOM 872 O O . THR A 1 118 ? 6.121 -7.943 -12.524 1.00 91.38 118 THR A O 1
ATOM 875 N N . VAL A 1 119 ? 7.175 -8.306 -10.568 1.00 93.25 119 VAL A N 1
ATOM 876 C CA . VAL A 1 119 ? 5.978 -8.605 -9.780 1.00 93.25 119 VAL A CA 1
ATOM 877 C C . VAL A 1 119 ? 5.891 -7.650 -8.601 1.00 93.25 119 VAL A C 1
ATOM 879 O O . VAL A 1 119 ? 6.845 -7.518 -7.831 1.00 93.25 119 VAL A O 1
ATOM 882 N N . ASP A 1 120 ? 4.726 -7.027 -8.440 1.00 94.44 120 ASP A N 1
ATOM 883 C CA . ASP A 1 120 ? 4.392 -6.252 -7.252 1.00 94.44 120 ASP A CA 1
ATOM 884 C C . ASP A 1 120 ? 3.886 -7.162 -6.134 1.00 94.44 120 ASP A C 1
ATOM 886 O O . ASP A 1 120 ? 2.997 -7.998 -6.316 1.00 94.44 120 ASP A O 1
ATOM 890 N N . PHE A 1 121 ? 4.417 -6.949 -4.939 1.00 95.38 121 PHE A N 1
ATOM 891 C CA . PHE A 1 121 ? 4.031 -7.637 -3.724 1.00 95.38 121 PHE A CA 1
ATOM 892 C C . PHE A 1 121 ? 3.353 -6.671 -2.764 1.00 95.38 121 PHE A C 1
ATOM 894 O O . PHE A 1 121 ? 3.815 -5.553 -2.528 1.00 95.38 121 PHE A O 1
ATOM 901 N N . VAL A 1 122 ? 2.267 -7.151 -2.161 1.00 95.81 122 VAL A N 1
ATOM 902 C CA . VAL A 1 122 ? 1.512 -6.437 -1.134 1.00 95.81 122 VAL A CA 1
ATOM 903 C C . VAL A 1 122 ? 1.425 -7.324 0.094 1.00 95.81 122 VAL A C 1
ATOM 905 O O . VAL A 1 122 ? 0.697 -8.319 0.108 1.00 95.81 122 VAL A O 1
ATOM 908 N N . ARG A 1 123 ? 2.144 -6.960 1.152 1.00 95.88 123 ARG A N 1
ATOM 909 C CA . ARG A 1 123 ? 1.982 -7.595 2.458 1.00 95.88 123 ARG A CA 1
ATOM 910 C C . ARG A 1 123 ? 0.979 -6.801 3.275 1.00 95.88 123 ARG A C 1
ATOM 912 O O . ARG A 1 123 ? 1.153 -5.605 3.487 1.00 95.88 123 ARG A O 1
ATOM 919 N N . VAL A 1 124 ? -0.044 -7.488 3.773 1.00 96.38 124 VAL A N 1
ATOM 920 C CA . VAL A 1 124 ? -1.079 -6.889 4.618 1.00 96.38 124 VAL A CA 1
ATOM 921 C C . VAL A 1 124 ? -0.964 -7.450 6.031 1.00 96.38 124 VAL A C 1
ATOM 923 O O . VAL A 1 124 ? -1.060 -8.659 6.231 1.00 96.38 124 VAL A O 1
ATOM 926 N N . GLU A 1 125 ? -0.799 -6.575 7.020 1.00 97.44 125 GLU A N 1
ATOM 927 C CA . GLU A 1 125 ? -0.820 -6.934 8.440 1.00 97.44 125 GLU A CA 1
ATOM 928 C C . GLU A 1 125 ? -2.024 -6.289 9.129 1.00 97.44 125 GLU A C 1
ATOM 930 O O . GLU A 1 125 ? -2.282 -5.096 8.980 1.00 97.44 125 GLU A O 1
ATOM 935 N N . LEU A 1 126 ? -2.784 -7.076 9.894 1.00 97.62 126 LEU A N 1
ATOM 936 C CA . LEU A 1 126 ? -3.922 -6.591 10.668 1.00 97.62 126 LEU A CA 1
ATOM 937 C C . LEU A 1 126 ? -3.705 -6.942 12.135 1.00 97.62 126 LEU A C 1
ATOM 939 O O . LEU A 1 126 ? -3.672 -8.114 12.505 1.00 97.62 126 LEU A O 1
ATOM 943 N N . ARG A 1 127 ? -3.616 -5.922 12.987 1.00 98.00 127 ARG A N 1
ATOM 944 C CA . ARG A 1 127 ? -3.381 -6.084 14.422 1.00 98.00 127 ARG A CA 1
ATOM 945 C C . ARG A 1 127 ? -4.506 -5.458 15.229 1.00 98.00 127 ARG A C 1
ATOM 947 O O . ARG A 1 127 ? -4.733 -4.254 15.146 1.00 98.00 127 ARG A O 1
ATOM 954 N N . ASN A 1 128 ? -5.189 -6.247 16.059 1.00 97.50 128 ASN A N 1
ATOM 955 C CA . ASN A 1 128 ? -6.100 -5.695 17.063 1.00 97.50 128 ASN A CA 1
ATOM 956 C C . ASN A 1 128 ? -5.281 -4.914 18.102 1.00 97.50 128 ASN A C 1
ATOM 958 O O . ASN A 1 128 ? -4.423 -5.479 18.777 1.00 97.50 128 ASN A O 1
ATOM 962 N N . THR A 1 129 ? -5.526 -3.613 18.210 1.00 96.62 129 THR A N 1
ATOM 963 C CA . THR A 1 129 ? -4.852 -2.722 19.165 1.00 96.62 129 THR A CA 1
ATOM 964 C C . THR A 1 129 ? -5.726 -2.403 20.375 1.00 96.62 129 THR A C 1
ATOM 966 O O . THR A 1 129 ? -5.351 -1.584 21.210 1.00 96.62 129 THR A O 1
ATOM 969 N N . SER A 1 130 ? -6.913 -3.003 20.462 1.00 93.06 130 SER A N 1
ATOM 970 C CA . SER A 1 130 ? -7.858 -2.804 21.556 1.00 93.06 130 SER A CA 1
ATOM 971 C C . SER A 1 130 ? -7.804 -3.947 22.574 1.00 93.06 130 SER A C 1
ATOM 973 O O . SER A 1 130 ? -7.260 -5.017 22.317 1.00 93.06 130 SER A O 1
ATOM 975 N N . ARG A 1 131 ? -8.412 -3.727 23.746 1.00 95.38 131 ARG A N 1
ATOM 976 C CA . ARG A 1 131 ? -8.551 -4.744 24.806 1.00 95.38 131 ARG A CA 1
ATOM 977 C C . ARG A 1 131 ? -9.765 -5.662 24.618 1.00 95.38 131 ARG A C 1
ATOM 979 O O . ARG A 1 131 ? -10.057 -6.474 25.488 1.00 95.38 131 ARG A O 1
ATOM 986 N N . ARG A 1 132 ? -10.523 -5.487 23.534 1.00 95.69 132 ARG A N 1
ATOM 987 C CA . ARG A 1 132 ? -11.743 -6.247 23.239 1.00 95.69 132 ARG A CA 1
ATOM 988 C C . ARG A 1 132 ? -11.598 -6.927 21.878 1.00 95.69 132 ARG A C 1
ATOM 990 O O . ARG A 1 132 ? -10.793 -6.479 21.062 1.00 95.69 132 ARG A O 1
ATOM 997 N N . PRO A 1 133 ? -12.366 -7.987 21.591 1.00 95.50 133 PRO A N 1
ATOM 998 C CA . PRO A 1 133 ? -12.457 -8.502 20.232 1.00 95.50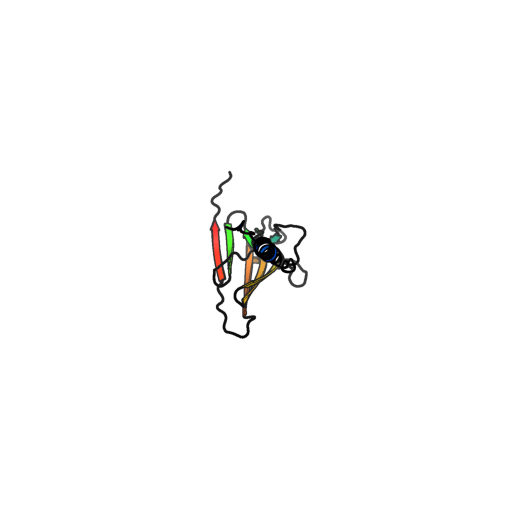 133 PRO A CA 1
ATOM 999 C C . PRO A 1 133 ? -12.856 -7.385 19.257 1.00 95.50 133 PRO A C 1
ATO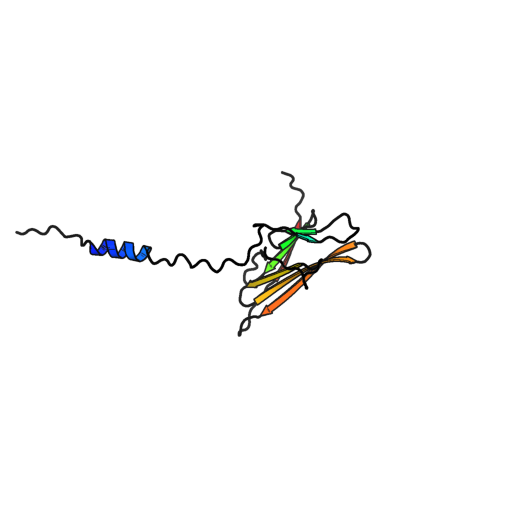M 1001 O O . PRO A 1 133 ? -13.807 -6.645 19.509 1.00 95.50 133 PRO A O 1
ATOM 1004 N N . ALA A 1 134 ? -12.127 -7.263 18.148 1.00 94.12 134 ALA A N 1
ATOM 1005 C CA . ALA A 1 134 ? -12.387 -6.278 17.105 1.00 94.12 134 ALA A CA 1
ATOM 1006 C C . ALA A 1 134 ? -12.606 -6.989 15.767 1.00 94.12 134 ALA A C 1
ATOM 1008 O O . ALA A 1 134 ? -11.873 -7.913 15.412 1.00 94.12 134 ALA A O 1
ATOM 1009 N N . ARG A 1 135 ? -13.617 -6.558 15.006 1.00 93.62 135 ARG A N 1
ATOM 1010 C CA . ARG A 1 135 ? -13.868 -7.091 13.665 1.00 93.62 135 ARG A CA 1
ATOM 1011 C C . ARG A 1 135 ? -12.955 -6.393 12.664 1.00 93.62 135 ARG A C 1
ATOM 1013 O O . ARG A 1 135 ? -13.132 -5.209 12.384 1.00 93.62 135 ARG A O 1
ATOM 1020 N N . ALA A 1 136 ? -12.040 -7.156 12.086 1.00 95.94 136 ALA A N 1
ATOM 1021 C CA . ALA A 1 136 ? -11.180 -6.696 11.012 1.00 95.94 136 ALA A CA 1
ATOM 1022 C C . ALA A 1 136 ? -11.833 -6.972 9.647 1.00 95.94 136 ALA A C 1
ATOM 1024 O O . ALA A 1 136 ? -12.440 -8.025 9.446 1.00 95.94 136 ALA A O 1
ATOM 1025 N N . ARG A 1 137 ? -11.749 -6.016 8.717 1.00 97.31 137 ARG A N 1
ATOM 1026 C CA . ARG A 1 137 ? -12.171 -6.193 7.320 1.00 97.31 137 ARG A CA 1
ATOM 1027 C C . ARG A 1 137 ? -11.143 -5.545 6.410 1.00 97.31 137 ARG A C 1
ATOM 1029 O O . ARG A 1 137 ? -10.777 -4.391 6.628 1.00 97.31 137 ARG A O 1
ATOM 1036 N N . PHE A 1 138 ? -10.728 -6.285 5.396 1.00 97.25 138 PHE A N 1
ATOM 1037 C CA . PHE A 1 138 ? -9.854 -5.825 4.332 1.00 97.25 138 PHE A CA 1
ATOM 1038 C C . PHE A 1 138 ? -10.398 -6.364 3.013 1.00 97.25 138 PHE A C 1
ATOM 1040 O O . PHE A 1 138 ? -10.883 -7.494 2.965 1.00 97.25 138 PHE A O 1
ATOM 1047 N N . ALA A 1 139 ? -10.356 -5.546 1.972 1.00 97.25 139 ALA A N 1
ATOM 1048 C CA . ALA A 1 139 ? -10.728 -5.941 0.628 1.00 97.25 139 ALA A C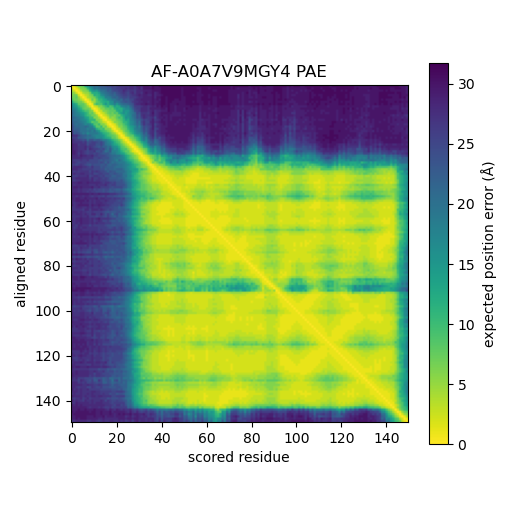A 1
ATOM 1049 C C . ALA A 1 139 ? -9.699 -5.390 -0.356 1.00 97.25 139 ALA A C 1
ATOM 1051 O O . ALA A 1 139 ? -9.323 -4.218 -0.269 1.00 97.25 139 ALA A O 1
ATOM 1052 N N . ALA A 1 140 ? -9.303 -6.240 -1.297 1.00 95.88 140 ALA A N 1
ATOM 1053 C CA . ALA A 1 140 ? -8.577 -5.859 -2.493 1.00 95.88 140 ALA A CA 1
ATOM 1054 C C . ALA A 1 140 ? -9.512 -6.016 -3.694 1.00 95.88 140 ALA A C 1
ATOM 1056 O O . ALA A 1 140 ? -10.341 -6.929 -3.725 1.00 95.88 140 ALA A O 1
ATOM 1057 N N . ALA A 1 141 ? -9.406 -5.117 -4.659 1.00 93.81 141 ALA A N 1
ATOM 1058 C CA . ALA A 1 141 ? -10.123 -5.228 -5.919 1.00 93.81 141 ALA A CA 1
ATOM 1059 C C . ALA A 1 141 ? -9.266 -4.666 -7.045 1.00 93.81 141 ALA A C 1
ATOM 1061 O O . ALA A 1 141 ? -8.341 -3.895 -6.805 1.00 93.81 141 ALA A O 1
ATOM 1062 N N . VAL A 1 142 ? -9.595 -5.051 -8.269 1.00 93.50 142 VAL A N 1
ATOM 1063 C CA . VAL A 1 142 ? -8.917 -4.573 -9.465 1.00 93.50 142 VAL A CA 1
ATOM 1064 C C . VAL A 1 142 ? -9.867 -3.660 -10.225 1.00 93.50 142 VAL A C 1
ATOM 1066 O O . VAL A 1 142 ? -11.021 -4.017 -10.467 1.00 93.50 142 VAL A O 1
ATOM 1069 N N . ARG A 1 143 ? -9.388 -2.471 -10.580 1.00 89.56 143 ARG A N 1
ATOM 1070 C CA . ARG A 1 143 ? -10.060 -1.545 -11.485 1.00 89.56 143 ARG A CA 1
ATOM 1071 C C . ARG A 1 143 ? -9.283 -1.503 -12.791 1.00 89.56 143 ARG A C 1
ATOM 1073 O O . ARG A 1 143 ? -8.097 -1.191 -12.803 1.00 89.56 143 ARG A O 1
ATOM 1080 N N . HIS A 1 144 ? -9.978 -1.756 -13.890 1.00 83.31 144 HIS A N 1
ATOM 1081 C CA . HIS A 1 144 ? -9.466 -1.455 -15.217 1.00 83.31 144 HIS A CA 1
ATOM 1082 C C . HIS A 1 144 ? -9.946 -0.058 -15.594 1.00 83.31 144 HIS A C 1
ATOM 1084 O O . HIS A 1 144 ? -11.152 0.192 -15.640 1.00 83.31 144 HIS A O 1
ATOM 1090 N N . ALA A 1 145 ? -9.017 0.858 -15.845 1.00 63.88 145 ALA A N 1
ATOM 1091 C CA . ALA A 1 145 ? -9.347 2.026 -16.638 1.00 63.88 145 ALA A CA 1
ATOM 1092 C C . ALA A 1 145 ? -9.306 1.559 -18.097 1.00 63.88 145 ALA A C 1
ATOM 1094 O O . ALA A 1 145 ? -8.236 1.430 -18.682 1.00 63.88 145 ALA A O 1
ATOM 1095 N N . GLY A 1 146 ? -10.463 1.236 -18.685 1.00 46.34 146 GLY A N 1
ATOM 1096 C CA . GLY A 1 146 ? -10.547 1.236 -20.145 1.00 46.34 146 GLY A CA 1
ATOM 1097 C C . GLY A 1 146 ? -10.167 2.643 -20.587 1.00 46.34 146 GLY A C 1
ATOM 1098 O O . GLY A 1 146 ? -10.768 3.582 -20.074 1.00 46.34 146 GLY A O 1
ATOM 1099 N N . GLY A 1 147 ? -9.123 2.783 -21.407 1.00 40.41 147 GLY A N 1
ATOM 1100 C CA . GLY A 1 147 ? -8.490 4.060 -21.741 1.00 40.41 147 GLY A CA 1
ATOM 1101 C C . GLY A 1 147 ? -9.490 5.130 -22.175 1.00 40.41 147 GLY A C 1
ATOM 1102 O O . GLY A 1 147 ? -9.794 5.271 -23.353 1.00 40.41 147 GLY A O 1
ATOM 1103 N N . GLY A 1 148 ? -9.995 5.894 -21.214 1.00 36.09 148 GLY A N 1
ATOM 1104 C CA . GLY A 1 148 ? -10.663 7.158 -21.438 1.00 36.09 148 GLY A CA 1
ATOM 1105 C C . GLY A 1 148 ? -9.587 8.221 -21.431 1.00 36.09 148 GLY A C 1
ATOM 1106 O O . GLY A 1 148 ? -9.377 8.872 -20.413 1.00 36.09 148 GLY A O 1
ATOM 1107 N N . LEU A 1 149 ? -8.871 8.346 -22.547 1.00 37.28 149 LEU A N 1
ATOM 1108 C CA . LEU A 1 149 ? -8.256 9.621 -22.880 1.00 37.28 149 LEU A CA 1
ATOM 1109 C C . LEU A 1 149 ? -9.423 10.584 -23.133 1.00 37.28 149 LEU A C 1
ATOM 1111 O O . LEU A 1 149 ? -10.104 10.471 -24.152 1.00 37.28 149 LEU A O 1
ATOM 1115 N N . THR A 1 150 ? -9.699 11.462 -22.174 1.00 38.25 150 THR A N 1
ATOM 1116 C CA . THR A 1 150 ? -10.371 12.740 -22.436 1.00 38.25 150 THR A CA 1
ATOM 1117 C C . THR A 1 150 ? -9.336 13.834 -22.344 1.00 38.25 150 THR A C 1
ATOM 1119 O O . THR A 1 150 ? -8.639 13.842 -21.301 1.00 38.25 150 THR A O 1
#

Solvent-accessible surface area (backbone atoms only — not comparable to full-atom values): 9233 Å² total; per-residue (Å²): 142,78,90,74,82,79,76,78,59,72,65,64,61,53,56,59,56,54,63,69,70,62,60,70,70,68,71,72,67,78,74,70,83,72,62,97,55,92,68,38,67,49,75,36,62,43,93,94,52,95,63,58,32,36,31,42,42,49,59,26,44,33,61,91,55,43,30,45,42,52,24,34,25,84,79,52,42,70,60,58,50,64,57,67,45,45,53,95,78,36,88,68,36,41,31,38,69,51,74,40,72,50,28,38,40,35,42,39,35,34,46,44,76,55,98,89,37,84,42,82,45,78,48,77,46,81,42,75,77,50,99,57,96,58,73,82,42,77,46,77,50,79,46,72,62,74,87,74,86,125

Secondary structure (DSSP, 8-state):
---------THHHHHHHHHHTT--------PPP--S-SS--EEEE-TT-S-EEEE-TTS-EE-SSEEEEEEETTTTEE------EEGGG-TT-EEEEEEETTEEEEEEEEEEEETTEEEEEEEEEEEE-SSS-----EEEEEEE------

Mean predicted aligned error: 12.54 Å

Sequence (150 aa):
MDHVRRAFSRAALAAVGALLALSPAAAAAPSEPFSFLKTPTDQLAVPGEPAGTEITPEGYLYTGHTELIFKLGPRLRPFAQPLRTLAGGRYPVVSSQRTSGGVRYGLELFASPVGGQTVDFVRVELRNTSRRPARARFAAAVRHAGGGLT

pLDDT: mean 79.54, std 20.6, range [36.09, 98.0]

Radius of gyration: 25.67 Å; Cα contacts (8 Å, |Δi|>4): 239; chains: 1; bounding box: 71×69×57 Å